Protein AF-A0A8X6L9C8-F1 (afdb_monomer)

Foldseek 3Di:
DVVVVVVVVVVVVVCVVVVVDCDLVVLLVVLVVVLVVDDPVLNVVVVVVPPDPDRDGNVNSVVSVVVVVVVVVVVVVVVVVVVVVVVVVVVVD

Structure (mmCIF, N/CA/C/O backbone):
data_AF-A0A8X6L9C8-F1
#
_entry.id   AF-A0A8X6L9C8-F1
#
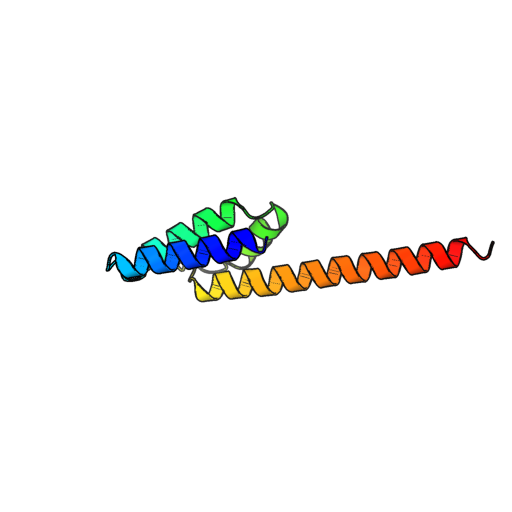loop_
_atom_site.group_PDB
_atom_site.id
_atom_site.type_symbol
_atom_site.label_atom_id
_atom_site.label_alt_id
_atom_site.label_comp_id
_atom_site.label_asym_id
_atom_site.label_entity_id
_atom_site.label_seq_id
_atom_site.pdbx_PDB_ins_code
_atom_site.Cartn_x
_atom_site.Cartn_y
_atom_site.Cartn_z
_atom_site.occupancy
_atom_site.B_iso_or_equiv
_atom_site.auth_seq_id
_atom_site.auth_comp_id
_atom_site.auth_asym_id
_atom_site.auth_atom_id
_atom_site.pdbx_PDB_model_num
ATOM 1 N N . MET A 1 1 ? 12.197 10.809 2.945 1.00 52.84 1 MET A N 1
ATOM 2 C CA . MET A 1 1 ? 11.701 9.489 3.389 1.00 52.84 1 MET A CA 1
ATOM 3 C C . MET A 1 1 ? 11.476 9.454 4.893 1.00 52.84 1 MET A C 1
ATOM 5 O O . MET A 1 1 ? 10.350 9.190 5.273 1.00 52.84 1 MET A O 1
ATOM 9 N N . GLU A 1 2 ? 12.466 9.753 5.743 1.00 47.12 2 GLU A N 1
ATOM 10 C CA . GLU A 1 2 ? 12.251 9.857 7.207 1.00 47.12 2 GLU A CA 1
ATOM 11 C C . GLU A 1 2 ? 11.368 11.072 7.571 1.00 47.12 2 GLU A C 1
ATOM 13 O O . GLU A 1 2 ? 10.377 10.943 8.278 1.00 47.12 2 GLU A O 1
ATOM 18 N N . GLU A 1 3 ? 11.603 12.206 6.909 1.00 54.12 3 GLU A N 1
ATOM 19 C CA . GLU A 1 3 ? 10.831 13.454 7.059 1.00 54.12 3 GLU A CA 1
ATOM 20 C C . GLU A 1 3 ? 9.357 13.350 6.599 1.00 54.12 3 GLU A C 1
ATOM 22 O O . GLU A 1 3 ? 8.491 14.116 7.023 1.00 54.12 3 GLU A O 1
ATOM 27 N N . ASP A 1 4 ? 9.049 12.377 5.738 1.00 53.34 4 ASP A N 1
ATOM 28 C CA . ASP A 1 4 ? 7.692 12.148 5.231 1.00 53.34 4 ASP A CA 1
ATOM 29 C C . ASP A 1 4 ? 6.842 11.352 6.238 1.00 53.34 4 ASP A C 1
ATOM 31 O O . ASP A 1 4 ? 5.620 11.511 6.284 1.00 53.34 4 ASP A O 1
ATOM 35 N N . ALA A 1 5 ? 7.487 10.529 7.073 1.00 56.16 5 ALA A N 1
ATOM 36 C CA . ALA A 1 5 ? 6.840 9.748 8.124 1.00 56.16 5 ALA A CA 1
ATOM 37 C C . ALA A 1 5 ? 6.507 10.617 9.347 1.00 56.16 5 ALA A C 1
ATOM 39 O O . ALA A 1 5 ? 5.376 10.569 9.834 1.00 56.16 5 ALA A O 1
ATOM 40 N N . ASP A 1 6 ? 7.435 11.482 9.767 1.00 62.56 6 ASP A N 1
ATOM 41 C CA . ASP A 1 6 ? 7.223 12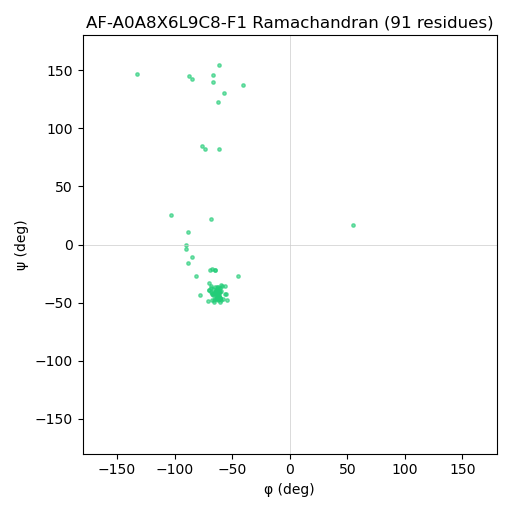.416 10.883 1.00 62.56 6 ASP A CA 1
ATOM 42 C C . ASP A 1 6 ? 6.073 13.391 10.593 1.00 62.56 6 ASP A C 1
ATOM 44 O O . ASP A 1 6 ? 5.213 13.659 11.439 1.00 62.56 6 ASP A O 1
ATOM 48 N N . ASN A 1 7 ? 6.001 13.880 9.352 1.00 66.31 7 ASN A N 1
ATOM 49 C CA . ASN A 1 7 ? 4.897 14.724 8.912 1.00 66.31 7 ASN A CA 1
ATOM 50 C C . ASN A 1 7 ? 3.561 13.975 8.912 1.00 66.31 7 ASN A C 1
ATOM 52 O O . ASN A 1 7 ? 2.533 14.567 9.244 1.00 66.31 7 ASN A O 1
ATOM 56 N N . LEU A 1 8 ? 3.542 12.687 8.569 1.00 65.25 8 LEU A N 1
ATOM 57 C CA . LEU A 1 8 ? 2.318 11.887 8.574 1.00 65.25 8 LEU A CA 1
ATOM 58 C C . LEU A 1 8 ? 1.801 11.656 10.000 1.00 65.25 8 LEU A C 1
ATOM 60 O O . LEU A 1 8 ? 0.601 11.781 10.255 1.00 65.25 8 LEU A O 1
ATOM 64 N N . GLU A 1 9 ? 2.707 11.384 10.938 1.00 65.88 9 GLU A N 1
ATOM 65 C CA . GLU A 1 9 ? 2.369 11.182 12.345 1.00 65.88 9 GLU A CA 1
ATOM 66 C C . GLU 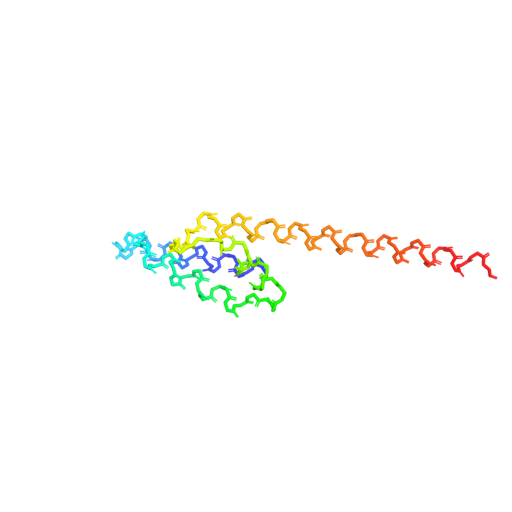A 1 9 ? 1.854 12.477 12.991 1.00 65.88 9 GLU A C 1
ATOM 68 O O . GLU A 1 9 ? 0.867 12.465 13.732 1.00 65.88 9 GLU A O 1
ATOM 73 N N . SER A 1 10 ? 2.448 13.618 12.627 1.00 70.62 10 SER A N 1
ATOM 74 C CA . SER A 1 10 ? 2.009 14.946 13.067 1.00 70.62 10 SER A CA 1
ATOM 75 C C . SER A 1 10 ? 0.605 15.298 12.550 1.00 70.62 10 SER A C 1
ATOM 77 O O . SER A 1 10 ? -0.247 15.743 13.323 1.00 70.62 10 SER A O 1
ATOM 79 N N . HIS A 1 11 ? 0.301 15.004 11.279 1.00 65.06 11 HIS A N 1
ATOM 80 C CA . HIS A 1 11 ? -1.048 15.185 10.725 1.00 65.06 11 HIS A CA 1
ATOM 81 C C . HIS A 1 11 ? -2.082 14.263 11.387 1.00 65.06 11 HIS A C 1
ATOM 83 O O . HIS A 1 11 ? -3.182 14.709 11.708 1.00 65.06 11 HIS A O 1
ATOM 89 N N . LEU A 1 12 ? -1.734 13.001 11.660 1.00 64.06 12 LEU A N 1
ATOM 90 C CA . LEU A 1 12 ? -2.594 12.067 12.400 1.00 64.06 12 LEU A CA 1
ATOM 91 C C . LEU A 1 12 ? -2.895 12.559 13.821 1.00 64.06 12 LEU A C 1
ATOM 93 O O . LEU A 1 12 ? -4.019 12.426 14.311 1.00 64.06 12 LEU A O 1
ATOM 97 N N . ARG A 1 13 ? -1.904 13.161 14.484 1.00 71.00 13 ARG A N 1
ATOM 98 C CA . ARG A 1 13 ? -2.056 13.739 15.823 1.00 71.00 13 ARG A CA 1
ATOM 99 C C . ARG A 1 13 ? -2.931 14.992 15.811 1.00 71.00 13 ARG A C 1
ATOM 101 O O . ARG A 1 13 ? -3.766 15.141 16.700 1.00 71.00 13 ARG A O 1
ATOM 108 N N . ALA A 1 14 ? -2.785 15.836 14.789 1.00 65.44 14 ALA A N 1
ATOM 109 C CA . ALA A 1 14 ? -3.628 17.010 14.575 1.00 65.44 14 ALA A CA 1
ATOM 110 C C . ALA A 1 14 ? -5.091 16.621 14.297 1.00 65.44 14 ALA A C 1
ATOM 112 O O . ALA A 1 14 ? -6.002 17.227 14.853 1.00 65.44 14 ALA A O 1
ATOM 113 N N . LEU A 1 15 ? -5.326 15.562 13.513 1.00 58.59 15 LEU A N 1
ATOM 114 C CA . LEU A 1 15 ? -6.668 15.025 13.261 1.00 58.59 15 LEU A CA 1
ATOM 115 C C . LEU A 1 15 ? -7.320 14.474 14.540 1.00 58.59 15 LEU A C 1
ATOM 117 O O . LEU A 1 15 ? -8.478 14.783 14.806 1.00 58.59 15 LEU A O 1
ATOM 121 N N . LYS A 1 16 ? -6.564 13.759 15.389 1.00 59.72 16 LYS A N 1
ATOM 122 C CA . LYS A 1 16 ? -7.038 13.324 16.719 1.00 59.72 16 LYS A CA 1
ATOM 123 C C . LYS A 1 16 ? -7.371 14.491 17.652 1.00 59.72 16 LYS A C 1
ATOM 125 O O . LYS A 1 16 ? -8.309 14.397 18.434 1.00 59.72 16 LYS A O 1
ATO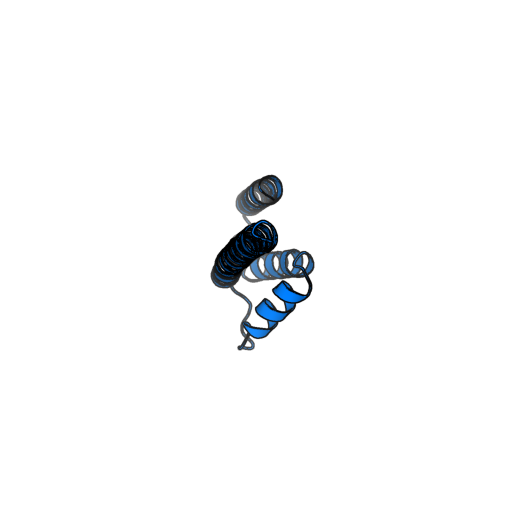M 130 N N . GLN A 1 17 ? -6.608 15.583 17.585 1.00 59.88 17 GLN A N 1
ATOM 131 C CA . GLN A 1 17 ? -6.853 16.796 18.375 1.00 59.88 17 GLN A CA 1
ATOM 132 C C . GLN A 1 17 ? -8.132 17.539 17.972 1.00 59.88 17 GLN A C 1
ATOM 134 O O . GLN A 1 17 ? -8.656 18.306 18.773 1.00 59.88 17 GLN A O 1
ATOM 139 N N . LEU A 1 18 ? -8.632 17.311 16.756 1.00 59.06 18 LEU A N 1
ATOM 140 C CA . LEU A 1 18 ? -9.852 17.926 16.232 1.00 59.06 18 LEU A CA 1
ATOM 141 C C . LEU A 1 18 ? -11.127 17.127 16.564 1.00 59.06 18 LEU A C 1
ATOM 143 O O . LEU A 1 18 ? -12.169 17.413 15.983 1.00 59.06 18 LEU A O 1
ATOM 147 N N . GLU A 1 19 ? -11.051 16.117 17.446 1.00 55.97 19 GLU A N 1
ATOM 148 C CA . GLU A 1 19 ? -12.162 15.205 17.807 1.00 55.97 19 GLU A CA 1
ATOM 149 C C . GLU A 1 19 ? -12.803 14.491 16.601 1.00 55.97 19 GLU A C 1
ATOM 151 O O . GLU A 1 19 ? -13.880 13.899 16.683 1.00 55.97 19 GLU A O 1
ATOM 156 N N . LEU A 1 20 ? -12.099 14.494 15.469 1.00 53.28 20 LEU A N 1
ATOM 157 C CA . LEU A 1 20 ? -12.360 13.615 14.348 1.00 53.28 20 LEU A CA 1
ATOM 158 C C . LEU A 1 20 ? -11.801 12.252 14.755 1.00 53.28 20 LEU A C 1
ATOM 160 O O . LEU A 1 20 ? -10.654 11.921 14.452 1.00 53.28 20 LEU A O 1
ATOM 164 N N . GLU A 1 21 ? -12.603 11.467 15.482 1.00 54.09 21 GLU A N 1
ATOM 165 C CA . GLU A 1 21 ? -12.401 10.016 15.563 1.00 54.09 21 GLU A CA 1
ATOM 166 C C . GLU A 1 21 ? -12.026 9.521 14.156 1.00 54.09 21 GLU A C 1
ATOM 168 O O . GLU A 1 21 ? -12.625 10.022 13.194 1.00 54.09 21 GLU A O 1
ATOM 173 N N . PRO A 1 22 ? -11.040 8.614 13.996 1.00 54.28 22 PRO A N 1
ATOM 174 C CA . PRO A 1 22 ? -10.667 8.051 12.704 1.00 54.28 22 PRO A CA 1
ATOM 175 C C . PRO A 1 22 ? -11.871 7.303 12.133 1.00 54.28 22 PRO A C 1
ATOM 177 O O . PRO A 1 22 ? -12.047 6.098 12.264 1.00 54.28 22 PRO A O 1
ATOM 180 N N . ASN A 1 23 ? -12.762 8.070 11.524 1.00 64.56 23 ASN A N 1
ATOM 181 C CA . ASN A 1 23 ? -13.891 7.574 10.798 1.00 64.56 23 ASN A CA 1
ATOM 182 C C . ASN A 1 23 ? -13.289 6.853 9.604 1.00 64.56 23 ASN A C 1
ATOM 184 O O . ASN A 1 23 ? -12.359 7.354 8.968 1.00 64.56 23 ASN A O 1
ATOM 188 N N . THR A 1 24 ? -13.858 5.707 9.260 1.00 68.75 24 THR A N 1
ATOM 189 C CA . THR A 1 24 ? -13.495 4.894 8.091 1.00 68.75 24 THR A CA 1
ATOM 190 C C . THR A 1 24 ? -13.306 5.728 6.814 1.00 68.75 24 THR A C 1
ATOM 192 O O . THR A 1 24 ? -12.524 5.363 5.939 1.00 68.75 24 THR A O 1
ATOM 195 N N . LEU A 1 25 ? -13.976 6.885 6.720 1.00 70.62 25 LEU A N 1
ATOM 196 C CA . LEU A 1 25 ? -13.793 7.882 5.667 1.00 70.62 25 LEU A CA 1
ATOM 197 C C . LEU A 1 25 ? -12.425 8.593 5.705 1.00 70.62 25 LEU A C 1
ATOM 199 O O . LEU A 1 25 ? -11.780 8.687 4.666 1.00 70.62 25 LEU A O 1
ATOM 203 N N . CYS A 1 26 ? -11.971 9.082 6.864 1.00 77.50 26 CYS A N 1
ATOM 204 C CA . CYS A 1 26 ? -10.656 9.718 7.017 1.00 77.50 26 CYS A CA 1
ATOM 205 C C . CYS A 1 26 ? -9.524 8.731 6.723 1.00 77.50 26 CYS A C 1
ATOM 207 O O . CYS A 1 26 ? -8.589 9.077 6.004 1.00 77.50 26 CYS A O 1
ATOM 209 N N . GLU A 1 27 ? -9.636 7.496 7.216 1.00 79.56 27 GLU A N 1
ATOM 210 C CA . GLU A 1 27 ? -8.678 6.429 6.906 1.00 79.56 27 GLU A CA 1
ATOM 211 C C . GLU A 1 27 ? -8.623 6.166 5.396 1.00 79.56 27 GLU A C 1
ATOM 213 O O . GLU A 1 27 ? -7.548 6.179 4.800 1.00 79.56 27 GLU A O 1
ATOM 218 N N . SER A 1 28 ? -9.785 6.035 4.749 1.00 78.31 28 SER A N 1
ATOM 219 C CA . SER A 1 28 ? -9.873 5.819 3.299 1.00 78.31 28 SER A CA 1
ATOM 220 C C . SER A 1 28 ? -9.316 6.991 2.486 1.00 78.31 28 SER A C 1
ATOM 222 O O . SER A 1 28 ? -8.653 6.782 1.468 1.00 78.31 28 SER A O 1
ATOM 224 N N . MET A 1 29 ? -9.551 8.232 2.927 1.00 80.44 29 MET A N 1
ATOM 225 C CA . MET A 1 29 ? -8.990 9.425 2.288 1.00 80.44 29 MET A CA 1
ATOM 226 C C . MET A 1 29 ? -7.464 9.445 2.386 1.00 80.44 29 MET A C 1
ATOM 228 O O . MET A 1 29 ? -6.797 9.664 1.375 1.00 80.44 29 MET A O 1
ATOM 232 N N . LEU A 1 30 ? -6.904 9.173 3.568 1.00 84.00 30 LEU A N 1
ATOM 233 C CA . LEU A 1 30 ? -5.454 9.122 3.763 1.00 84.00 30 LEU A CA 1
ATOM 234 C C . LEU A 1 30 ? -4.814 8.016 2.915 1.00 84.00 30 LEU A C 1
ATOM 236 O O . LEU A 1 30 ? -3.816 8.269 2.240 1.00 84.00 30 LEU A O 1
ATOM 240 N N . ILE A 1 31 ? -5.417 6.823 2.877 1.00 86.19 31 ILE A N 1
ATOM 241 C CA . ILE A 1 31 ? -4.956 5.711 2.032 1.00 86.19 31 ILE A CA 1
ATOM 242 C C . ILE A 1 31 ? -4.943 6.125 0.562 1.00 86.19 31 ILE A C 1
ATOM 244 O O . ILE A 1 31 ? -3.945 5.909 -0.122 1.00 86.19 31 ILE A O 1
ATOM 248 N N . SER A 1 32 ? -6.011 6.761 0.074 1.00 82.94 32 SER A N 1
ATOM 249 C CA . SER A 1 32 ? -6.095 7.224 -1.316 1.00 82.94 32 SER A CA 1
ATOM 250 C C . SER A 1 32 ? -4.998 8.241 -1.651 1.00 82.94 32 SER A C 1
ATOM 252 O O . SER A 1 32 ? -4.305 8.094 -2.660 1.00 82.94 32 SER A O 1
ATOM 254 N N . VAL A 1 33 ? -4.771 9.230 -0.779 1.00 86.69 33 VAL A N 1
ATOM 255 C CA . VAL A 1 33 ? -3.720 10.244 -0.974 1.00 86.69 33 VAL A CA 1
ATOM 256 C C . VAL A 1 33 ? -2.330 9.607 -1.004 1.00 86.69 33 VAL A C 1
ATOM 258 O O . VAL A 1 33 ? -1.530 9.933 -1.880 1.00 86.69 33 VAL A O 1
ATOM 261 N N . ILE A 1 34 ? -2.034 8.682 -0.088 1.00 86.19 34 ILE A N 1
ATOM 262 C CA . ILE A 1 34 ? -0.724 8.017 -0.040 1.00 86.19 34 ILE A CA 1
ATOM 263 C C . ILE A 1 34 ? -0.553 7.074 -1.236 1.00 86.19 34 ILE A C 1
ATOM 265 O O . ILE A 1 34 ? 0.510 7.053 -1.848 1.00 86.19 34 ILE A O 1
ATOM 269 N N . THR A 1 35 ? -1.604 6.363 -1.645 1.00 85.69 35 THR A N 1
ATOM 270 C CA . THR A 1 35 ? -1.587 5.481 -2.826 1.00 85.69 35 THR A CA 1
ATOM 271 C C . THR A 1 35 ? -1.250 6.248 -4.110 1.00 85.69 35 THR A C 1
ATOM 273 O O . THR A 1 35 ? -0.525 5.746 -4.971 1.00 85.69 35 THR A O 1
ATOM 276 N N . GLN A 1 36 ? -1.695 7.503 -4.226 1.00 82.69 36 GLN A N 1
ATOM 277 C CA . GLN A 1 36 ? -1.319 8.388 -5.335 1.00 82.69 36 GLN A CA 1
ATOM 278 C C . GLN A 1 36 ? 0.158 8.818 -5.304 1.00 82.69 36 GLN A C 1
ATOM 280 O O . GLN A 1 36 ? 0.702 9.200 -6.338 1.00 82.69 36 GLN A O 1
ATOM 285 N N . ARG A 1 37 ? 0.821 8.755 -4.142 1.00 85.94 37 ARG A N 1
ATOM 286 C CA . ARG A 1 37 ? 2.255 9.054 -3.982 1.00 85.94 37 ARG A CA 1
ATOM 287 C C . ARG A 1 37 ? 3.153 7.838 -4.206 1.00 85.94 37 ARG A C 1
ATOM 289 O O . ARG A 1 37 ? 4.354 8.020 -4.389 1.00 85.94 37 ARG A O 1
ATOM 296 N N . LEU A 1 38 ? 2.593 6.628 -4.197 1.00 85.50 38 LEU A N 1
ATOM 297 C CA . LEU A 1 38 ? 3.325 5.411 -4.544 1.00 85.50 38 LEU A CA 1
ATOM 298 C C . LEU A 1 38 ? 3.722 5.419 -6.023 1.00 85.50 38 LEU A C 1
ATOM 300 O O . LEU A 1 38 ? 2.967 5.905 -6.872 1.00 85.50 38 LEU A O 1
ATOM 304 N N . ASP A 1 39 ? 4.892 4.843 -6.310 1.00 86.50 39 ASP A N 1
ATOM 305 C CA . ASP A 1 39 ? 5.331 4.536 -7.668 1.00 86.50 39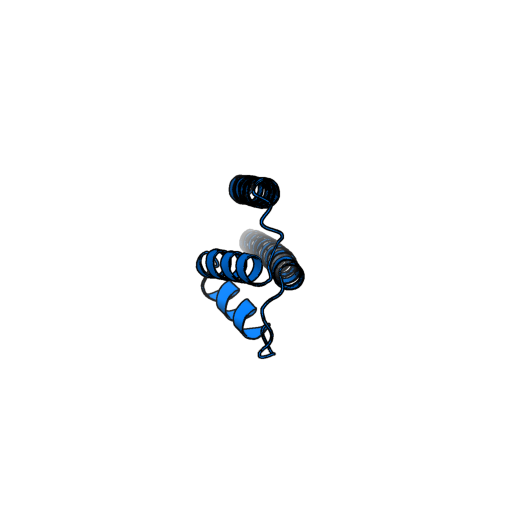 ASP A CA 1
ATOM 306 C C . ASP A 1 39 ? 4.372 3.545 -8.343 1.00 86.50 39 ASP A C 1
ATOM 308 O O . ASP A 1 39 ? 3.695 2.765 -7.668 1.00 86.50 39 ASP A O 1
ATOM 312 N N . ASP A 1 40 ? 4.324 3.566 -9.676 1.00 86.00 40 ASP A N 1
ATOM 313 C CA . ASP A 1 40 ? 3.343 2.800 -10.457 1.00 86.00 40 ASP A CA 1
ATOM 314 C C . ASP A 1 40 ? 3.373 1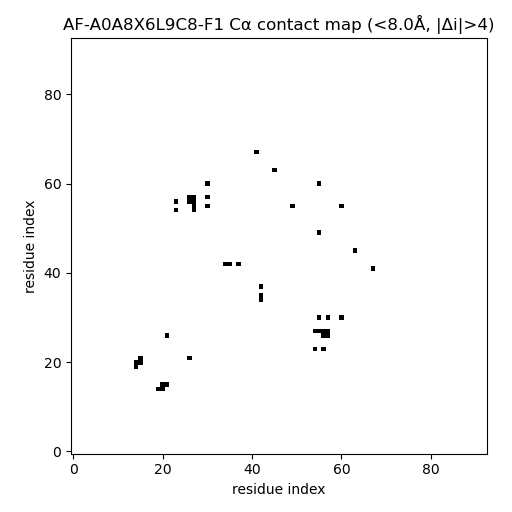.296 -10.145 1.00 86.00 40 ASP A C 1
ATOM 316 O O . ASP A 1 40 ? 2.325 0.651 -10.084 1.00 86.00 40 ASP A O 1
ATOM 320 N N . GLU A 1 41 ? 4.559 0.735 -9.886 1.00 86.81 41 GLU A 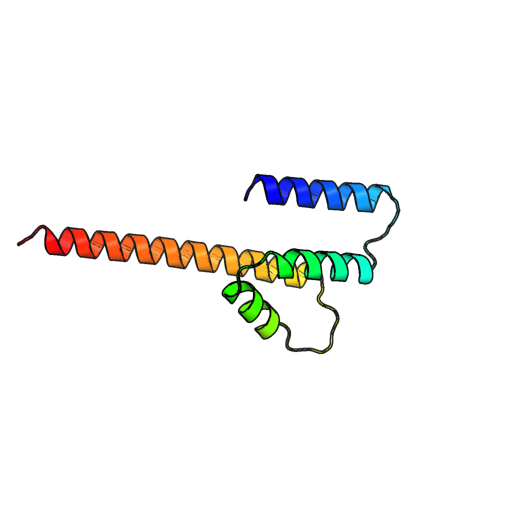N 1
ATOM 321 C CA . GLU A 1 41 ? 4.701 -0.680 -9.542 1.00 86.81 41 GLU A CA 1
ATOM 322 C C . GLU A 1 41 ? 4.143 -0.962 -8.144 1.00 86.81 41 GLU A C 1
ATOM 324 O O . GLU A 1 41 ? 3.343 -1.878 -7.972 1.00 86.81 41 GLU A O 1
ATOM 329 N N . SER A 1 42 ? 4.513 -0.168 -7.134 1.00 85.94 42 SER A N 1
ATOM 330 C CA . SER A 1 42 ? 3.971 -0.333 -5.779 1.00 85.94 42 SER A CA 1
ATOM 331 C C . SER A 1 42 ? 2.460 -0.093 -5.721 1.00 85.94 42 SER A C 1
ATOM 333 O O . SER A 1 42 ? 1.764 -0.819 -5.014 1.00 85.94 42 SER A O 1
ATOM 335 N N . ARG A 1 43 ? 1.924 0.857 -6.498 1.00 87.00 43 ARG A N 1
ATOM 336 C CA . ARG A 1 43 ? 0.475 1.069 -6.613 1.00 87.00 43 ARG A CA 1
ATOM 337 C C . ARG A 1 43 ? -0.222 -0.151 -7.201 1.00 87.00 43 ARG A C 1
ATOM 339 O O . ARG A 1 43 ? -1.196 -0.625 -6.627 1.00 87.00 43 ARG A O 1
ATOM 346 N N . LYS A 1 44 ? 0.305 -0.700 -8.296 1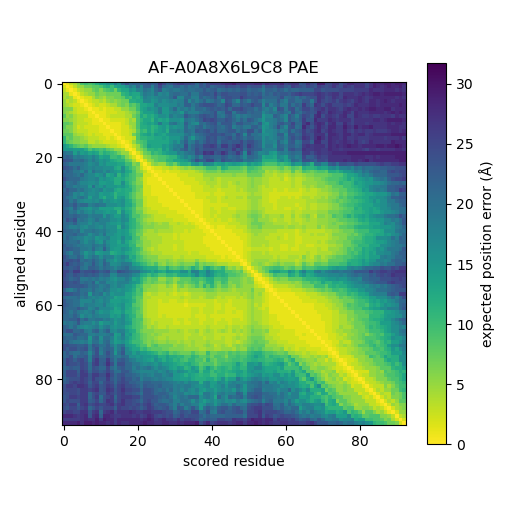.00 87.06 44 LYS A N 1
ATOM 347 C CA . LYS A 1 44 ? -0.259 -1.893 -8.931 1.00 87.06 44 LYS A CA 1
ATOM 348 C C . LYS A 1 44 ? -0.256 -3.096 -7.989 1.00 87.06 44 LYS A C 1
ATOM 350 O O . LYS A 1 44 ? -1.234 -3.829 -7.942 1.00 87.06 44 LYS A O 1
ATOM 355 N N . GLN A 1 45 ? 0.813 -3.288 -7.216 1.00 86.19 45 GLN A N 1
ATOM 356 C CA . GLN A 1 45 ? 0.880 -4.353 -6.207 1.00 86.19 45 GLN A CA 1
ATOM 357 C C . GLN A 1 45 ? -0.167 -4.159 -5.102 1.00 86.19 45 GLN A C 1
ATOM 359 O O . GLN A 1 45 ? -0.793 -5.127 -4.677 1.00 86.19 45 GLN A O 1
ATOM 364 N N . TYR A 1 46 ? -0.394 -2.916 -4.672 1.00 86.56 46 TYR A N 1
ATOM 365 C CA . TYR A 1 46 ? -1.429 -2.604 -3.691 1.00 86.56 46 TYR A CA 1
ATOM 366 C C . TYR A 1 46 ? -2.843 -2.875 -4.224 1.00 86.56 46 TYR A C 1
ATOM 368 O O . TYR A 1 46 ? -3.638 -3.542 -3.565 1.00 86.56 46 TYR A O 1
ATOM 376 N N . GLU A 1 47 ? -3.141 -2.410 -5.439 1.00 84.19 47 GLU A N 1
ATOM 377 C CA . GLU A 1 47 ? -4.412 -2.674 -6.125 1.00 84.19 47 GLU A CA 1
ATOM 378 C C . GLU A 1 47 ? -4.627 -4.171 -6.349 1.00 84.19 47 GLU A C 1
ATOM 380 O O . GLU A 1 47 ? -5.743 -4.662 -6.204 1.00 84.19 47 GLU A O 1
ATOM 385 N N . MET A 1 48 ? -3.551 -4.905 -6.650 1.00 84.44 48 MET A N 1
ATOM 386 C CA . MET A 1 48 ? -3.596 -6.355 -6.714 1.00 84.44 48 MET A CA 1
ATOM 387 C C . MET A 1 48 ? -3.934 -6.946 -5.351 1.00 84.44 48 MET A C 1
ATOM 389 O O . MET A 1 48 ? -4.809 -7.784 -5.332 1.00 84.44 48 MET A O 1
ATOM 393 N N . GLU A 1 49 ? -3.336 -6.531 -4.227 1.00 81.12 49 GLU A N 1
ATOM 394 C CA . GLU A 1 49 ? -3.671 -7.053 -2.884 1.00 81.12 49 GLU A CA 1
ATOM 395 C C . GLU A 1 49 ? -5.108 -6.733 -2.419 1.00 81.12 49 GLU A C 1
ATOM 397 O O . GLU A 1 49 ? -5.667 -7.480 -1.609 1.00 81.12 49 GLU A O 1
ATOM 402 N N . LEU A 1 50 ? -5.759 -5.704 -2.970 1.00 79.25 50 LEU A N 1
ATOM 403 C CA . LEU A 1 50 ? -7.177 -5.414 -2.731 1.00 79.25 50 LEU A CA 1
ATOM 404 C C . LEU A 1 50 ? -8.093 -6.422 -3.463 1.00 79.25 50 LEU A C 1
ATOM 406 O O . LEU A 1 50 ? -8.611 -6.168 -4.543 1.00 79.25 50 LEU A O 1
ATOM 410 N N . HIS A 1 51 ? -8.315 -7.598 -2.868 1.00 64.69 51 HIS A N 1
ATOM 411 C CA . HIS A 1 51 ? -9.146 -8.667 -3.460 1.00 64.69 51 HIS A CA 1
ATOM 412 C C . HIS A 1 51 ? -10.641 -8.606 -3.094 1.00 64.69 51 HIS A C 1
ATOM 414 O O . HIS A 1 51 ? -11.408 -9.469 -3.519 1.00 64.69 51 HIS A O 1
ATOM 420 N N . SER A 1 52 ? -11.083 -7.637 -2.292 1.00 57.84 52 SER A N 1
ATOM 421 C CA . SER A 1 52 ? -12.462 -7.586 -1.793 1.00 57.84 52 SER A CA 1
ATOM 422 C C . SER A 1 52 ? -13.031 -6.186 -1.965 1.00 57.84 52 SER A C 1
ATOM 424 O O . SER A 1 52 ? -12.306 -5.207 -1.819 1.00 57.84 52 SER A O 1
ATOM 426 N N . ASN A 1 53 ? -14.335 -6.087 -2.227 1.00 61.06 53 ASN A N 1
ATOM 427 C CA . ASN A 1 53 ? -15.092 -4.829 -2.336 1.00 61.06 53 ASN A CA 1
ATOM 428 C C . ASN A 1 53 ? -15.227 -4.098 -0.975 1.00 61.06 53 ASN A C 1
ATOM 430 O O . ASN A 1 53 ? -16.159 -3.326 -0.756 1.00 61.06 53 ASN A O 1
ATOM 434 N N . ASP A 1 54 ? -14.326 -4.405 -0.044 1.00 63.09 54 ASP A N 1
ATOM 435 C CA . ASP A 1 54 ? -14.252 -3.874 1.302 1.00 63.09 54 ASP A CA 1
ATOM 436 C C . ASP A 1 54 ? -13.425 -2.591 1.304 1.00 63.09 54 ASP A C 1
ATOM 438 O O . ASP A 1 54 ? -12.427 -2.463 0.590 1.00 63.09 54 ASP A O 1
ATOM 442 N N . LEU A 1 55 ? -13.823 -1.645 2.155 1.00 65.88 55 LEU A N 1
ATOM 443 C CA . LEU A 1 55 ? -13.053 -0.427 2.370 1.00 65.88 55 LEU A CA 1
ATOM 444 C C . LEU A 1 55 ? -11.628 -0.790 2.831 1.00 65.88 55 LEU A C 1
ATOM 446 O O . LEU A 1 55 ? -11.480 -1.582 3.774 1.00 65.88 55 LEU A O 1
ATOM 450 N N . PRO A 1 56 ? -10.579 -0.216 2.214 1.00 73.12 56 PRO A N 1
ATOM 451 C CA . PRO A 1 56 ? -9.216 -0.465 2.645 1.00 73.12 56 PRO A CA 1
ATOM 452 C C . PRO A 1 56 ? -9.047 0.035 4.080 1.00 73.12 56 PRO A C 1
ATOM 454 O O . PRO A 1 56 ? -9.304 1.196 4.390 1.00 73.12 56 PRO A O 1
ATOM 457 N N . ARG A 1 57 ? -8.637 -0.868 4.972 1.00 80.12 57 ARG A N 1
ATOM 458 C CA . ARG A 1 57 ? -8.360 -0.540 6.372 1.00 80.12 57 ARG A CA 1
ATOM 459 C C . ARG A 1 57 ? -6.946 -0.017 6.536 1.00 80.12 57 ARG A C 1
ATOM 461 O O . ARG A 1 57 ? -6.014 -0.559 5.937 1.00 80.12 57 ARG A O 1
ATOM 468 N N . TRP A 1 58 ? -6.796 0.965 7.419 1.00 81.75 58 TRP A N 1
ATOM 469 C CA . TRP A 1 58 ? -5.516 1.606 7.708 1.00 81.75 58 TRP A CA 1
ATOM 470 C C . TRP A 1 58 ? -4.423 0.605 8.110 1.00 81.75 58 TRP A C 1
ATOM 472 O O . TRP A 1 58 ? -3.354 0.600 7.504 1.00 81.75 58 TRP A O 1
ATOM 482 N N . ASP A 1 59 ? -4.714 -0.324 9.027 1.00 82.56 59 ASP A N 1
ATOM 483 C CA . ASP A 1 59 ? -3.766 -1.375 9.436 1.00 82.56 59 ASP A CA 1
ATOM 484 C C . ASP A 1 59 ? -3.263 -2.228 8.264 1.00 82.56 59 ASP A C 1
ATOM 486 O O . ASP A 1 59 ? -2.073 -2.516 8.153 1.00 82.56 59 ASP A O 1
ATOM 490 N N . LYS A 1 60 ? -4.159 -2.610 7.345 1.00 83.69 60 LYS A N 1
ATOM 491 C CA . LYS A 1 60 ? -3.791 -3.430 6.180 1.00 83.69 60 LYS A CA 1
ATOM 492 C C . LYS A 1 60 ? -2.920 -2.659 5.199 1.00 83.69 60 LYS A C 1
ATOM 494 O O . LYS A 1 60 ? -2.013 -3.237 4.606 1.00 83.69 60 LYS A O 1
ATOM 499 N N . PHE A 1 61 ? -3.183 -1.365 5.047 1.00 86.56 61 PHE A N 1
ATOM 500 C CA . PHE A 1 61 ? -2.364 -0.496 4.216 1.00 86.56 61 PHE A CA 1
ATOM 501 C C . PHE A 1 61 ? -0.956 -0.311 4.793 1.00 86.56 61 PHE A C 1
ATOM 503 O O . PHE A 1 61 ? 0.027 -0.408 4.060 1.00 86.56 61 PHE A O 1
ATOM 510 N N . LEU A 1 62 ? -0.838 -0.124 6.109 1.00 87.12 62 LEU A N 1
ATOM 511 C CA . LEU A 1 62 ? 0.460 -0.057 6.785 1.00 87.12 62 LEU A CA 1
ATOM 512 C C . LEU A 1 62 ? 1.257 -1.355 6.637 1.00 87.12 62 LEU A C 1
ATOM 514 O O . LEU A 1 62 ? 2.425 -1.305 6.252 1.00 87.12 62 LEU A O 1
ATOM 518 N N . ASP A 1 63 ? 0.624 -2.508 6.860 1.00 88.44 63 ASP A N 1
ATOM 519 C CA . ASP A 1 63 ? 1.259 -3.815 6.657 1.00 88.44 63 ASP A CA 1
ATOM 520 C C . ASP A 1 63 ? 1.807 -3.969 5.230 1.00 88.44 63 ASP A C 1
ATOM 522 O O . ASP A 1 63 ? 2.922 -4.466 5.037 1.00 88.44 63 ASP A O 1
ATOM 526 N N . PHE A 1 64 ? 1.041 -3.530 4.227 1.00 89.00 64 PHE A N 1
ATOM 527 C CA . PHE A 1 64 ? 1.476 -3.526 2.833 1.00 89.00 64 PHE A CA 1
ATOM 528 C C . PHE A 1 64 ? 2.730 -2.661 2.636 1.00 89.00 64 PHE A C 1
ATOM 530 O O . PHE A 1 64 ? 3.722 -3.133 2.073 1.00 89.00 64 PHE A O 1
ATOM 537 N N . LEU A 1 65 ? 2.728 -1.422 3.140 1.00 88.31 65 LEU A N 1
ATOM 538 C CA . LEU A 1 65 ? 3.861 -0.502 2.995 1.00 88.31 65 LEU A CA 1
ATOM 539 C C . LEU A 1 65 ? 5.136 -1.051 3.646 1.00 88.31 65 LEU A C 1
ATOM 541 O O . LEU A 1 65 ? 6.211 -0.979 3.046 1.00 88.31 65 LEU A O 1
ATOM 545 N N . ILE A 1 66 ? 5.021 -1.648 4.835 1.00 87.62 66 ILE A N 1
ATOM 546 C CA . ILE A 1 66 ? 6.154 -2.259 5.543 1.00 87.62 66 ILE A CA 1
ATOM 547 C C . ILE A 1 66 ? 6.708 -3.450 4.753 1.00 87.62 66 ILE A C 1
ATOM 549 O O . ILE A 1 66 ? 7.918 -3.560 4.552 1.00 87.62 66 ILE A O 1
ATOM 553 N N . LYS A 1 67 ? 5.845 -4.340 4.252 1.00 87.75 67 LYS A N 1
ATOM 554 C CA . LYS A 1 67 ? 6.291 -5.480 3.433 1.00 87.75 67 LYS A CA 1
ATOM 555 C C . LYS A 1 67 ? 6.956 -5.018 2.143 1.00 87.75 67 LYS A C 1
ATOM 557 O O . LYS A 1 67 ? 7.982 -5.569 1.740 1.00 87.75 67 LYS A O 1
ATOM 562 N N . ARG A 1 68 ? 6.387 -4.002 1.492 1.00 86.31 68 ARG A N 1
ATOM 563 C CA . ARG A 1 68 ? 6.901 -3.468 0.232 1.00 86.31 68 ARG A CA 1
ATOM 564 C C . ARG A 1 68 ? 8.264 -2.809 0.419 1.00 86.31 68 ARG A C 1
ATOM 566 O O . ARG A 1 68 ? 9.160 -3.069 -0.386 1.00 86.31 68 ARG A O 1
ATOM 573 N N . SER A 1 69 ? 8.449 -2.026 1.483 1.00 84.44 69 SER A N 1
ATOM 574 C CA . SER A 1 69 ? 9.736 -1.396 1.793 1.00 84.44 69 SER A CA 1
ATOM 575 C C . SER A 1 69 ? 10.821 -2.442 2.070 1.00 84.44 69 SER A C 1
ATOM 577 O O . SER A 1 69 ? 11.889 -2.390 1.459 1.00 84.44 69 SER A O 1
ATOM 579 N N . GLN A 1 70 ? 10.516 -3.471 2.867 1.00 85.50 70 GLN A N 1
ATOM 580 C CA . GLN A 1 70 ? 11.426 -4.593 3.125 1.00 85.50 70 GLN A CA 1
ATOM 581 C C . GLN A 1 70 ? 11.771 -5.373 1.847 1.00 85.50 70 GLN A C 1
ATOM 583 O O . GLN A 1 70 ? 12.925 -5.756 1.631 1.00 85.50 70 GLN A O 1
ATOM 588 N N . ALA A 1 71 ? 10.788 -5.610 0.974 1.00 84.12 71 ALA A N 1
ATOM 589 C CA . ALA A 1 71 ? 11.012 -6.285 -0.300 1.00 84.12 71 ALA A CA 1
ATOM 590 C C . ALA A 1 71 ? 11.953 -5.476 -1.207 1.00 84.12 71 ALA A C 1
ATOM 592 O O . ALA A 1 71 ? 12.893 -6.039 -1.771 1.00 84.12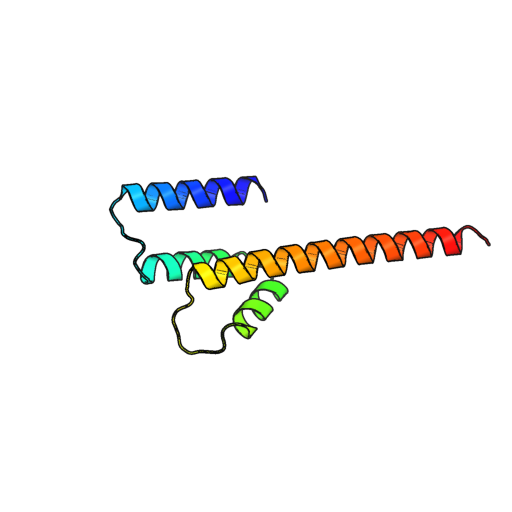 71 ALA A O 1
ATOM 593 N N . LEU A 1 72 ? 11.745 -4.160 -1.313 1.00 82.50 72 LEU A N 1
ATOM 594 C CA . LEU A 1 72 ? 12.600 -3.266 -2.096 1.00 82.50 72 LEU A CA 1
ATOM 595 C C . LEU A 1 72 ? 14.024 -3.186 -1.532 1.00 82.50 72 LEU A C 1
ATOM 597 O O . LEU A 1 72 ? 14.987 -3.287 -2.297 1.00 82.50 72 LEU A O 1
ATOM 601 N N . GLU A 1 73 ? 14.176 -3.104 -0.209 1.00 82.38 73 GLU A N 1
ATOM 602 C CA . GLU A 1 73 ? 15.489 -3.107 0.444 1.00 82.38 73 GLU A CA 1
ATOM 603 C C . GLU A 1 73 ? 16.251 -4.412 0.155 1.00 82.38 73 GLU A C 1
ATOM 605 O O . GLU A 1 73 ? 17.428 -4.404 -0.226 1.00 82.38 73 GLU A O 1
ATOM 610 N N . ASN A 1 74 ? 15.563 -5.552 0.248 1.00 76.81 74 ASN A N 1
ATOM 611 C CA . ASN A 1 74 ? 16.137 -6.854 -0.070 1.00 76.81 74 ASN A CA 1
ATOM 612 C C . ASN A 1 74 ? 16.526 -6.967 -1.550 1.00 76.81 74 ASN A C 1
ATOM 614 O O . ASN A 1 74 ? 17.599 -7.494 -1.861 1.00 76.81 74 ASN A O 1
ATOM 618 N N . VAL A 1 75 ? 15.705 -6.467 -2.477 1.00 77.94 75 VAL A N 1
ATOM 619 C CA . VAL A 1 75 ? 16.034 -6.441 -3.913 1.00 77.94 75 VAL A CA 1
ATOM 620 C C . VAL A 1 75 ? 17.277 -5.586 -4.165 1.00 77.94 75 VAL A C 1
ATOM 622 O O . VAL A 1 75 ? 18.203 -6.041 -4.842 1.00 77.94 75 VAL A O 1
ATOM 625 N N . GLN A 1 76 ? 17.362 -4.397 -3.568 1.00 73.12 76 GLN A N 1
ATOM 626 C CA . GLN A 1 76 ? 18.510 -3.500 -3.704 1.00 73.12 76 GLN A CA 1
ATOM 627 C C . GLN A 1 76 ? 19.795 -4.101 -3.118 1.00 73.12 76 GLN A C 1
ATOM 629 O O . GLN A 1 76 ? 20.868 -4.019 -3.734 1.00 73.12 76 GLN A O 1
ATOM 634 N N . ARG A 1 77 ? 19.700 -4.772 -1.965 1.00 71.38 77 ARG A N 1
ATOM 635 C CA . ARG A 1 77 ? 20.819 -5.497 -1.349 1.00 71.38 77 ARG A CA 1
ATOM 636 C C . ARG A 1 77 ? 21.304 -6.625 -2.261 1.00 71.38 77 ARG A C 1
ATOM 638 O O . ARG A 1 77 ? 22.498 -6.724 -2.541 1.00 71.38 77 ARG A O 1
ATOM 645 N N . ASN A 1 78 ? 20.386 -7.425 -2.800 1.00 70.25 78 ASN A N 1
ATOM 646 C CA . ASN A 1 78 ? 20.709 -8.513 -3.725 1.00 70.25 78 ASN A CA 1
ATOM 647 C C . ASN A 1 78 ? 21.312 -8.014 -5.045 1.00 70.25 78 ASN A C 1
ATOM 649 O O . ASN A 1 78 ? 22.272 -8.604 -5.549 1.00 70.25 78 ASN A O 1
ATOM 653 N N . TYR A 1 79 ? 20.798 -6.910 -5.589 1.00 71.31 79 TYR A N 1
ATOM 654 C CA . TYR A 1 79 ? 21.358 -6.264 -6.774 1.00 71.31 79 TYR A CA 1
ATOM 655 C C . TYR A 1 79 ? 22.792 -5.781 -6.523 1.00 71.31 79 TYR A C 1
ATOM 657 O O . TYR A 1 79 ? 23.695 -6.054 -7.316 1.00 71.31 79 TYR A O 1
ATOM 665 N N . SER A 1 80 ? 23.037 -5.156 -5.369 1.00 69.94 80 SER A N 1
ATOM 666 C CA . SER A 1 80 ? 24.366 -4.684 -4.964 1.00 69.94 80 SER A CA 1
ATOM 667 C C . SER A 1 80 ? 25.367 -5.832 -4.785 1.00 69.94 80 SER A C 1
ATOM 669 O O . SER A 1 80 ? 26.518 -5.731 -5.218 1.00 69.94 80 SER A O 1
ATOM 671 N N . LEU A 1 81 ? 24.931 -6.959 -4.210 1.00 69.06 81 LEU A N 1
ATOM 672 C CA . LEU A 1 81 ? 25.753 -8.164 -4.060 1.00 69.06 81 LEU A CA 1
ATOM 673 C C . LEU A 1 81 ? 26.078 -8.817 -5.412 1.00 69.06 81 LEU A C 1
ATOM 675 O O . LEU A 1 81 ? 27.228 -9.198 -5.644 1.00 69.06 81 LEU A O 1
ATOM 679 N N . LYS A 1 82 ? 25.104 -8.908 -6.329 1.00 68.12 82 LYS A N 1
ATOM 680 C CA . LYS A 1 82 ? 25.333 -9.399 -7.700 1.00 68.12 82 LYS A CA 1
ATOM 681 C C . LYS A 1 82 ? 26.293 -8.491 -8.469 1.00 68.12 82 LYS A C 1
ATOM 683 O O . LYS A 1 82 ? 27.215 -8.993 -9.107 1.00 68.12 82 LYS A O 1
ATOM 688 N N . LYS A 1 83 ? 26.143 -7.167 -8.352 1.00 70.81 83 LYS A N 1
ATOM 689 C CA . LYS A 1 83 ? 27.052 -6.192 -8.969 1.00 70.81 83 LYS A CA 1
ATOM 690 C C . LYS A 1 83 ? 28.485 -6.353 -8.454 1.00 70.81 83 LYS A C 1
ATOM 692 O O . LYS A 1 83 ? 29.404 -6.429 -9.263 1.00 70.81 83 LYS A O 1
ATOM 697 N N . ARG A 1 84 ? 28.684 -6.497 -7.136 1.00 67.00 84 ARG A N 1
ATOM 698 C CA . ARG A 1 84 ? 30.013 -6.769 -6.552 1.00 67.00 84 ARG A CA 1
ATOM 699 C C . ARG A 1 84 ? 30.621 -8.079 -7.053 1.00 67.00 84 ARG A C 1
ATOM 701 O O . ARG A 1 84 ? 31.780 -8.075 -7.452 1.00 67.00 84 ARG A O 1
ATOM 708 N N . LYS A 1 85 ? 29.851 -9.174 -7.093 1.00 67.19 85 LYS A N 1
ATOM 709 C CA . LYS A 1 85 ? 30.327 -10.462 -7.636 1.00 67.19 85 LYS A CA 1
ATOM 710 C C . LYS A 1 85 ? 30.750 -10.353 -9.103 1.00 67.19 85 LYS A C 1
ATOM 712 O O . LYS A 1 85 ? 31.770 -10.921 -9.475 1.00 67.19 85 LYS A O 1
ATOM 717 N N . ASN A 1 86 ? 30.005 -9.606 -9.915 1.00 62.38 86 ASN A N 1
ATOM 718 C CA . ASN A 1 86 ? 30.333 -9.415 -11.328 1.00 62.38 86 ASN A CA 1
ATOM 719 C C . ASN A 1 86 ? 31.605 -8.576 -11.526 1.00 62.38 86 ASN A C 1
ATOM 721 O O . ASN A 1 86 ? 32.401 -8.904 -12.397 1.00 62.38 86 ASN A O 1
ATOM 725 N N . ILE A 1 87 ? 31.834 -7.552 -10.695 1.00 69.69 87 ILE A N 1
ATOM 726 C CA . ILE A 1 87 ? 33.071 -6.752 -10.734 1.00 69.69 87 ILE A CA 1
ATOM 727 C C . ILE A 1 87 ? 34.279 -7.615 -10.343 1.00 69.69 87 ILE A C 1
ATOM 729 O O . ILE A 1 87 ? 35.241 -7.678 -11.097 1.00 69.69 87 ILE A O 1
ATOM 733 N N . LEU A 1 88 ? 34.197 -8.357 -9.231 1.00 64.12 88 LEU A N 1
ATOM 734 C CA . LEU A 1 88 ? 35.259 -9.274 -8.788 1.00 64.12 88 LEU A CA 1
ATOM 735 C C . LEU A 1 88 ? 35.581 -10.359 -9.827 1.00 64.12 88 LEU A C 1
ATOM 737 O O . LEU A 1 88 ? 36.738 -10.731 -9.990 1.00 64.12 88 LEU A O 1
ATOM 741 N N . ARG A 1 89 ? 34.572 -10.857 -10.551 1.00 63.28 89 ARG A N 1
ATOM 742 C CA . ARG A 1 89 ? 34.776 -11.847 -11.617 1.00 63.28 89 ARG A CA 1
ATOM 743 C C . ARG A 1 89 ? 35.483 -11.259 -12.843 1.00 63.28 89 ARG A C 1
ATOM 745 O O . ARG A 1 89 ? 36.248 -11.971 -13.479 1.00 63.28 89 ARG A O 1
ATOM 752 N N . ASN A 1 90 ? 35.245 -9.987 -13.158 1.00 59.22 90 ASN A N 1
ATOM 753 C CA . ASN A 1 90 ? 35.855 -9.298 -14.299 1.00 59.22 90 ASN A CA 1
ATOM 754 C C . ASN A 1 90 ? 37.250 -8.714 -14.008 1.00 59.22 90 ASN A C 1
ATOM 756 O O . ASN A 1 90 ? 37.909 -8.291 -14.946 1.00 59.22 90 ASN A O 1
ATOM 760 N N . SER A 1 91 ? 37.697 -8.682 -12.749 1.00 58.81 91 SER A N 1
ATOM 761 C CA . SER A 1 91 ? 39.045 -8.223 -12.363 1.00 58.81 91 SER A CA 1
ATOM 762 C C . SER A 1 91 ? 40.106 -9.334 -12.337 1.00 58.81 91 SER A C 1
ATOM 764 O O . SER A 1 91 ? 41.270 -9.044 -12.088 1.00 58.81 91 SER A O 1
ATOM 766 N N . ASN A 1 92 ? 39.715 -10.592 -12.575 1.00 55.44 92 ASN A N 1
ATOM 767 C CA . ASN A 1 92 ? 40.610 -11.759 -12.621 1.00 55.44 92 ASN A CA 1
ATOM 768 C C . ASN A 1 92 ? 40.907 -12.225 -14.067 1.00 55.44 92 ASN A C 1
ATOM 770 O O . ASN A 1 92 ? 41.195 -13.402 -14.304 1.00 55.44 92 ASN A O 1
ATOM 774 N N . HIS A 1 93 ? 40.799 -11.313 -15.033 1.00 45.97 93 HIS A N 1
ATOM 775 C CA . HIS A 1 93 ? 41.233 -11.457 -16.424 1.00 45.97 93 HIS A CA 1
ATOM 776 C C . HIS A 1 93 ? 41.982 -10.190 -16.826 1.00 45.97 93 HIS A C 1
ATOM 778 O O . HIS A 1 93 ? 42.939 -10.319 -17.616 1.00 45.97 93 HIS A O 1
#

Radius of gyration: 18.76 Å; Cα contacts (8 Å, |Δi|>4): 23; chains: 1; bounding box: 56×30×35 Å

Solvent-accessible surface area (backbone atoms only — not comparable to full-atom values): 5423 Å² total; per-residue (Å²): 112,73,71,58,51,56,52,49,55,50,51,53,51,53,41,54,72,67,71,49,66,86,42,71,63,56,41,40,50,52,51,52,57,51,48,71,69,43,55,73,65,59,34,50,53,50,58,60,70,59,81,58,103,60,81,70,48,60,69,61,52,51,54,49,53,55,52,49,52,54,51,51,51,50,49,53,50,51,51,54,52,51,52,52,52,52,52,61,61,64,70,78,114

pLDDT: mean 72.98, std 11.94, range [45.97, 89.0]

Secondary structure (DSSP, 8-state):
-HHHHHHHHHHHHHHHHTT----HHHHHHHHHHHHHHS-HHHHHHHHHH--SSSPPPHHHHHHHHHHHHHHHHHHHHHHHHHHHHHHHHHT--

Organism: Trichonephila clavata (NCBI:txid2740835)

Mean predicted aligned error: 13.01 Å

Sequence (93 aa):
MEEDADNLESHLRALKQLELEPNTLCESMLISVITQRLDDESRKQYEMELHSNDLPRWDKFLDFLIKRSQALENVQRNYSLKKRKNILRNSNH